Protein AF-A0A9P4ISR8-F1 (afdb_monomer_lite)

Sequence (86 aa):
MRGLGVQTSSSSGTYLSAAQTRFIPTSAIQDVLLHEAFKGFEVKFYLAIVVEGEEDLVVVFPKIFPKRQLLEQVWRGAKACLYEPK

Secondary structure (DSSP, 8-state):
-PPPEEEEEE--SSTTSPPEEEEEEGGGEEEEEEEEEEETTEEEEEEEEEETT-SS-EES-TTT---HHHHHHHHHHHHHHHHS--

Foldseek 3Di:
DPADWDWAWADDPDPPDDIDIDTAHLVQFPAKDWDWDDDPNDIAIWIWTDGHPDPDIHTRCVDPRDDPVVVVVVRVVVCCVNDPDD

Organism: NCBI:txid1168546

Structure (mmCIF, N/CA/C/O backbone):
data_AF-A0A9P4ISR8-F1
#
_entry.id   AF-A0A9P4ISR8-F1
#
loop_
_atom_site.group_PDB
_atom_site.id
_atom_site.type_symbol
_atom_site.label_atom_id
_atom_site.label_alt_id
_atom_site.label_comp_id
_atom_site.label_asym_id
_atom_site.label_entity_id
_atom_site.label_seq_id
_atom_site.pdbx_PDB_ins_code
_atom_site.Cartn_x
_atom_site.Cartn_y
_atom_site.Cartn_z
_atom_site.occupancy
_atom_site.B_iso_or_equiv
_atom_site.auth_seq_id
_atom_site.auth_comp_id
_atom_site.auth_asym_id
_atom_site.auth_atom_id
_atom_site.pdbx_PDB_model_num
ATOM 1 N N . MET A 1 1 ? -4.635 -1.941 24.526 1.00 42.16 1 MET A N 1
ATOM 2 C CA . MET A 1 1 ? -4.164 -2.608 23.292 1.00 42.16 1 MET A CA 1
ATOM 3 C C . MET A 1 1 ? -4.068 -1.544 22.212 1.00 42.16 1 MET A C 1
ATOM 5 O O . MET A 1 1 ? -5.049 -0.840 22.017 1.00 42.16 1 MET A O 1
ATOM 9 N N . ARG A 1 2 ? -2.900 -1.341 21.588 1.00 52.12 2 ARG A N 1
ATOM 10 C CA . ARG A 1 2 ? -2.820 -0.483 20.392 1.00 52.12 2 ARG A CA 1
ATOM 11 C C . ARG A 1 2 ? -3.698 -1.125 19.311 1.00 52.12 2 ARG A C 1
ATOM 13 O O . ARG A 1 2 ? -3.637 -2.341 19.150 1.00 52.12 2 ARG A O 1
ATOM 20 N N . GLY A 1 3 ? -4.565 -0.337 18.676 1.00 66.81 3 GLY A N 1
ATOM 21 C CA . GLY A 1 3 ? -5.505 -0.832 17.668 1.00 66.81 3 GLY A CA 1
ATOM 22 C C . GLY A 1 3 ? -4.780 -1.512 16.506 1.00 66.81 3 GLY A C 1
ATOM 23 O O . GLY A 1 3 ? -3.652 -1.145 16.185 1.00 66.81 3 GLY A O 1
ATOM 24 N N . LEU A 1 4 ? -5.414 -2.515 15.896 1.00 79.38 4 LEU A N 1
ATOM 25 C CA . LEU A 1 4 ? -4.919 -3.151 14.673 1.00 79.38 4 LEU A CA 1
ATOM 26 C C . LEU A 1 4 ? -4.807 -2.091 13.563 1.00 79.38 4 LEU A C 1
ATOM 28 O O . LEU A 1 4 ? -5.689 -1.238 13.425 1.00 79.38 4 LEU A O 1
ATOM 32 N N . GLY A 1 5 ? -3.754 -2.130 12.756 1.00 81.44 5 GLY A N 1
ATOM 33 C CA . GLY A 1 5 ? -3.553 -1.168 11.674 1.00 81.44 5 GLY A CA 1
ATOM 34 C C . GLY A 1 5 ? -2.336 -1.494 10.825 1.00 81.44 5 GLY A C 1
ATOM 35 O O . GLY A 1 5 ? -1.627 -2.468 11.082 1.00 81.44 5 GLY A O 1
ATOM 36 N N . VAL A 1 6 ? -2.095 -0.662 9.818 1.00 82.69 6 VAL A N 1
ATOM 37 C CA . VAL A 1 6 ? -0.944 -0.776 8.923 1.00 82.69 6 VAL A CA 1
ATOM 38 C C . VAL A 1 6 ? 0.111 0.237 9.334 1.00 82.69 6 VAL A C 1
ATOM 40 O O . VAL A 1 6 ? -0.175 1.422 9.486 1.00 82.69 6 VAL A O 1
ATOM 43 N N . GLN A 1 7 ? 1.352 -0.216 9.478 1.00 86.25 7 GLN A N 1
ATOM 44 C CA . GLN A 1 7 ? 2.493 0.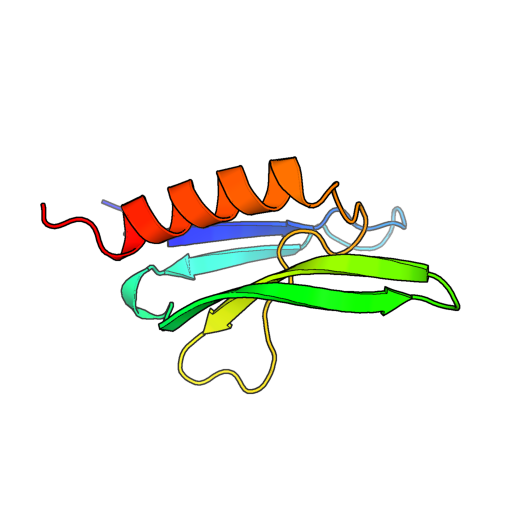672 9.648 1.00 86.25 7 GLN A CA 1
ATOM 45 C C . GLN A 1 7 ? 3.309 0.704 8.358 1.00 86.25 7 GLN A C 1
ATOM 47 O O . GLN A 1 7 ? 3.816 -0.326 7.916 1.00 86.25 7 GLN A O 1
ATOM 52 N N . THR A 1 8 ? 3.457 1.887 7.767 1.00 78.00 8 THR A N 1
ATOM 53 C CA . THR A 1 8 ? 4.367 2.116 6.646 1.00 78.00 8 THR A CA 1
ATOM 54 C C . THR A 1 8 ? 5.625 2.804 7.163 1.00 78.00 8 THR A C 1
ATOM 56 O O . THR A 1 8 ? 5.572 3.838 7.829 1.00 78.00 8 THR A O 1
ATOM 59 N N . SER A 1 9 ? 6.783 2.214 6.881 1.00 73.31 9 SER A N 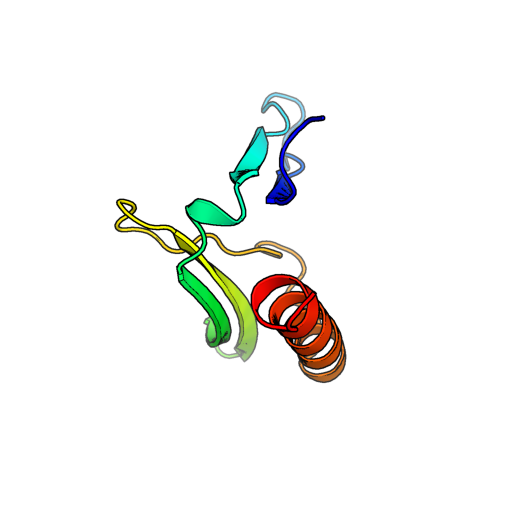1
ATOM 60 C CA . SER A 1 9 ? 8.085 2.806 7.184 1.00 73.31 9 SER A CA 1
ATOM 61 C C . SER A 1 9 ? 8.833 2.990 5.874 1.00 73.31 9 SER A C 1
ATOM 63 O O . SER A 1 9 ? 9.053 2.023 5.146 1.00 73.31 9 SER A O 1
ATOM 65 N N . SER A 1 10 ? 9.226 4.224 5.560 1.00 66.62 10 SER A N 1
ATOM 66 C CA . SER A 1 10 ? 10.098 4.493 4.417 1.00 66.62 10 SER A CA 1
ATOM 67 C C . SER A 1 10 ? 11.512 4.802 4.899 1.00 66.62 10 SER A C 1
ATOM 69 O O . SER A 1 10 ? 11.723 5.635 5.783 1.00 66.62 10 SER A O 1
ATOM 71 N N . SER A 1 11 ? 12.498 4.105 4.329 1.00 60.97 11 SER A N 1
ATOM 72 C CA . SER A 1 11 ? 13.901 4.462 4.504 1.00 60.97 11 SER A CA 1
ATOM 73 C C . SER A 1 11 ? 14.264 5.573 3.526 1.00 60.97 11 SER A C 1
ATOM 75 O O . SER A 1 11 ? 13.963 5.527 2.329 1.00 60.97 11 SER A O 1
ATOM 77 N N . SER A 1 12 ? 14.901 6.600 4.057 1.00 55.06 12 SER A N 1
ATOM 78 C CA . SER A 1 12 ? 15.390 7.754 3.320 1.00 55.06 12 SER A CA 1
ATOM 79 C C . SER A 1 12 ? 16.621 7.398 2.475 1.00 55.06 12 SER A C 1
ATOM 81 O O . SER A 1 12 ? 17.448 6.598 2.895 1.00 55.06 12 SER A O 1
ATOM 83 N N . GLY A 1 13 ? 16.719 7.942 1.254 1.00 52.41 13 GLY A N 1
ATOM 84 C CA . GLY A 1 13 ? 17.820 7.651 0.314 1.00 52.41 13 GLY A CA 1
ATOM 85 C C . GLY A 1 13 ? 19.102 8.454 0.563 1.00 52.41 13 GLY A C 1
ATOM 86 O O . GLY A 1 13 ? 20.117 8.187 -0.071 1.00 52.41 13 GLY A O 1
ATOM 87 N N . THR A 1 14 ? 19.055 9.415 1.486 1.00 47.41 14 THR A N 1
ATOM 88 C CA . THR A 1 14 ? 20.154 10.327 1.816 1.00 47.41 14 THR A CA 1
ATOM 89 C C . THR A 1 14 ? 20.378 10.298 3.325 1.00 47.41 14 THR A C 1
ATOM 91 O O . THR A 1 14 ? 19.411 10.319 4.083 1.00 47.41 14 THR A O 1
ATOM 94 N N . TYR A 1 15 ? 21.638 10.307 3.770 1.00 49.97 15 TYR A N 1
ATOM 95 C CA . TYR A 1 15 ? 22.028 10.262 5.192 1.00 49.97 15 TYR A CA 1
ATOM 96 C C . TYR A 1 15 ? 21.418 11.378 6.066 1.00 49.97 15 TYR A C 1
ATOM 98 O O . TYR A 1 15 ? 21.371 11.238 7.283 1.00 49.97 15 TYR A O 1
ATOM 106 N N . LEU A 1 16 ? 20.950 12.474 5.458 1.00 51.12 16 LEU A N 1
ATOM 107 C CA . LEU A 1 16 ? 20.3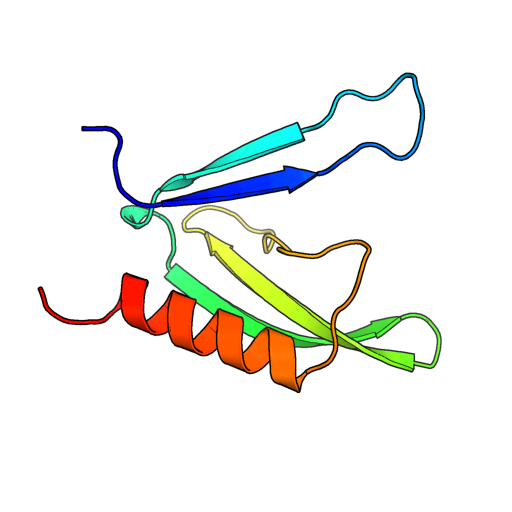98 13.645 6.146 1.00 51.12 16 LEU A CA 1
ATOM 108 C C . LEU A 1 16 ? 18.869 13.633 6.303 1.00 51.12 16 LEU A C 1
ATOM 110 O O . LEU A 1 16 ? 18.345 14.486 7.014 1.00 51.12 16 LEU A O 1
ATOM 114 N N . SER A 1 17 ? 18.134 12.718 5.656 1.00 52.22 17 SER A N 1
ATOM 115 C CA . SER A 1 17 ? 16.672 12.669 5.791 1.00 52.22 17 SER A CA 1
ATOM 116 C C . SER A 1 17 ? 16.238 11.535 6.722 1.00 52.22 17 SER A C 1
ATOM 118 O O . SER A 1 17 ? 16.677 10.392 6.596 1.00 52.22 17 SER A O 1
ATOM 120 N N . ALA A 1 18 ? 15.377 11.850 7.692 1.00 55.97 18 ALA A N 1
ATOM 121 C CA . ALA A 1 18 ? 14.889 10.879 8.666 1.00 55.97 18 ALA A CA 1
ATOM 122 C C . ALA A 1 18 ? 14.007 9.812 7.994 1.00 55.97 18 ALA A C 1
ATOM 124 O O . ALA A 1 18 ? 13.328 10.079 7.001 1.00 55.97 18 ALA A O 1
ATOM 125 N N . ALA A 1 19 ? 14.021 8.587 8.520 1.00 61.56 19 ALA A N 1
ATOM 126 C CA . ALA A 1 19 ? 13.057 7.568 8.122 1.00 61.56 19 ALA A CA 1
ATOM 127 C C . ALA A 1 19 ? 11.669 7.974 8.632 1.00 61.56 19 ALA A C 1
ATOM 129 O O . ALA A 1 19 ? 11.493 8.224 9.826 1.00 61.56 19 ALA A O 1
ATOM 130 N N . GLN A 1 20 ? 10.683 8.044 7.742 1.00 66.31 20 GLN A N 1
ATOM 131 C CA . GLN A 1 20 ? 9.321 8.386 8.133 1.00 66.31 20 GLN A CA 1
ATOM 132 C C . GLN A 1 20 ? 8.553 7.098 8.414 1.00 66.31 20 GLN A C 1
ATOM 134 O O . GLN A 1 20 ? 8.422 6.243 7.536 1.00 66.31 20 GLN A O 1
ATOM 139 N N . THR A 1 21 ? 8.068 6.961 9.648 1.00 74.25 21 THR A N 1
ATOM 140 C CA . THR A 1 21 ? 7.159 5.883 10.042 1.00 74.25 21 THR A CA 1
ATOM 141 C C . THR A 1 21 ? 5.778 6.469 10.270 1.00 74.25 21 THR A C 1
ATOM 143 O O . THR A 1 21 ? 5.615 7.387 11.071 1.00 74.25 21 THR A O 1
ATOM 146 N N . ARG A 1 22 ? 4.789 5.936 9.559 1.00 81.38 22 ARG A N 1
ATOM 147 C CA . ARG A 1 22 ? 3.387 6.326 9.650 1.00 81.38 22 ARG A CA 1
ATOM 148 C C . ARG A 1 22 ? 2.564 5.111 10.051 1.00 81.38 22 ARG A C 1
ATOM 150 O O . ARG A 1 22 ? 2.734 4.031 9.493 1.00 81.38 22 ARG A O 1
ATOM 157 N N . PHE A 1 23 ? 1.670 5.293 11.014 1.00 85.69 23 PHE A N 1
ATOM 158 C CA . PHE A 1 23 ? 0.699 4.280 11.409 1.00 85.69 23 PHE A CA 1
ATOM 159 C C . PHE A 1 23 ? -0.697 4.702 10.948 1.00 85.69 23 PHE A C 1
ATOM 161 O O . PHE A 1 23 ? -1.109 5.831 11.204 1.00 85.69 23 PHE A O 1
ATOM 168 N N . ILE A 1 24 ? -1.403 3.795 10.278 1.00 88.50 24 ILE A N 1
ATOM 169 C CA . ILE A 1 24 ? -2.756 3.981 9.758 1.00 88.50 24 ILE A CA 1
ATOM 170 C C . ILE A 1 24 ? -3.663 2.984 10.492 1.00 88.50 24 ILE A C 1
ATOM 172 O O . ILE A 1 24 ? -3.497 1.771 10.320 1.00 88.50 24 ILE A O 1
ATOM 176 N N . PRO A 1 25 ? -4.592 3.450 11.344 1.00 88.12 25 PRO A N 1
ATOM 177 C CA . PRO A 1 25 ? -5.495 2.559 12.059 1.00 88.12 25 PRO A CA 1
ATOM 178 C C . PRO A 1 25 ? -6.460 1.879 11.084 1.00 88.12 25 PRO A C 1
ATOM 180 O O . PRO A 1 25 ? -6.917 2.501 10.131 1.00 88.12 25 PRO A O 1
ATOM 183 N N . THR A 1 26 ? -6.827 0.623 11.356 1.00 87.81 26 THR A N 1
ATOM 184 C CA . THR A 1 26 ? -7.752 -0.146 10.496 1.00 87.81 26 THR A CA 1
ATOM 185 C C . THR A 1 26 ? -9.092 0.562 10.297 1.00 87.81 26 THR A C 1
ATOM 187 O O . THR A 1 26 ? -9.648 0.513 9.211 1.00 87.81 26 THR A O 1
ATOM 190 N N . SER A 1 27 ? -9.578 1.280 11.315 1.00 88.31 27 SER A N 1
ATOM 191 C CA . SER A 1 27 ? -10.828 2.044 11.239 1.00 88.31 27 SER A CA 1
ATOM 192 C C . SER A 1 27 ? -10.806 3.178 10.213 1.00 88.31 27 SER A C 1
ATOM 194 O O . SER A 1 27 ? -11.870 3.615 9.808 1.00 88.31 27 SER A O 1
ATOM 196 N N . ALA A 1 28 ? -9.624 3.669 9.831 1.00 90.62 28 ALA A N 1
ATOM 197 C CA . ALA A 1 28 ? -9.468 4.711 8.817 1.00 90.62 28 ALA A CA 1
ATOM 198 C C . ALA A 1 28 ? -9.163 4.136 7.424 1.00 90.62 28 ALA A C 1
ATOM 200 O O . ALA A 1 28 ? -9.086 4.889 6.457 1.00 90.62 28 ALA A O 1
ATOM 201 N N . ILE A 1 29 ? -8.943 2.82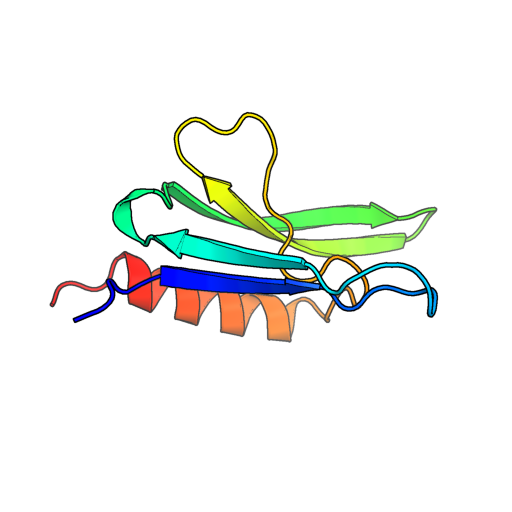2 7.303 1.00 92.25 29 ILE A N 1
ATOM 202 C CA . ILE A 1 29 ? -8.670 2.177 6.017 1.00 92.25 29 ILE A CA 1
ATOM 203 C C . ILE A 1 29 ? -10.005 1.885 5.342 1.00 92.25 29 ILE A C 1
ATOM 205 O O . ILE A 1 29 ? -10.773 1.053 5.819 1.00 92.25 29 ILE A O 1
ATOM 209 N N . GLN A 1 30 ? -10.257 2.537 4.210 1.00 92.94 30 GLN A N 1
ATOM 210 C CA . GLN A 1 30 ? -11.444 2.253 3.405 1.00 92.94 30 GLN A CA 1
ATOM 211 C C . GLN A 1 30 ? -11.232 1.019 2.531 1.00 92.94 30 GLN A C 1
ATOM 213 O O . GLN A 1 30 ? -12.078 0.124 2.499 1.00 92.94 30 GLN A O 1
ATOM 218 N N . ASP A 1 31 ? -10.092 0.963 1.836 1.00 92.75 31 ASP A N 1
ATOM 219 C CA . ASP A 1 31 ? -9.714 -0.185 1.018 1.00 92.75 31 ASP A CA 1
ATOM 220 C C . ASP A 1 31 ? -8.200 -0.249 0.758 1.00 92.75 31 ASP A C 1
ATOM 222 O O . ASP A 1 31 ? -7.459 0.721 0.934 1.00 92.75 31 ASP A O 1
ATOM 226 N N . VAL A 1 32 ? -7.745 -1.412 0.297 1.00 94.38 32 VAL A N 1
ATOM 227 C CA . VAL A 1 32 ? -6.398 -1.656 -0.216 1.00 94.38 32 VAL A CA 1
ATOM 228 C C . VAL A 1 32 ? -6.508 -2.064 -1.681 1.00 94.38 32 VAL A C 1
ATOM 230 O O . VAL A 1 32 ? -7.158 -3.054 -2.019 1.00 94.38 32 VAL A O 1
ATOM 233 N N . LEU A 1 33 ? -5.838 -1.318 -2.553 1.00 95.31 33 LEU A N 1
ATOM 234 C CA . LEU A 1 33 ? -5.910 -1.445 -4.003 1.00 95.31 33 LEU A CA 1
ATOM 235 C C . LEU A 1 33 ? -4.618 -2.034 -4.564 1.00 95.31 33 LEU A C 1
ATOM 237 O O . LEU A 1 33 ? -3.524 -1.575 -4.235 1.00 95.31 33 LEU A O 1
ATOM 241 N N . LEU A 1 34 ? -4.752 -3.010 -5.460 1.00 96.19 34 LEU A N 1
ATOM 242 C CA . LEU A 1 34 ? -3.679 -3.473 -6.335 1.00 96.19 34 LEU A CA 1
ATOM 243 C C . LEU A 1 34 ? -3.887 -2.847 -7.716 1.00 96.19 34 LEU A C 1
ATOM 245 O O . LEU A 1 34 ? -4.845 -3.199 -8.400 1.00 96.19 34 LEU A O 1
ATOM 249 N N . HIS A 1 35 ? -3.003 -1.942 -8.128 1.00 95.06 35 HIS A N 1
ATOM 250 C CA . HIS A 1 35 ? -3.165 -1.188 -9.373 1.00 95.06 35 HIS A CA 1
ATOM 251 C C . HIS A 1 35 ? -1.887 -1.214 -10.220 1.00 95.06 35 HIS A C 1
ATOM 253 O O . HIS A 1 35 ? -0.787 -1.453 -9.718 1.00 95.06 35 HIS A O 1
ATOM 259 N N . GLU A 1 36 ? -2.034 -0.992 -11.523 1.00 93.88 36 GLU A N 1
ATOM 260 C CA . GLU A 1 36 ? -0.933 -0.792 -12.467 1.00 93.88 36 GLU A CA 1
ATOM 261 C C . GLU A 1 36 ? -0.656 0.696 -12.724 1.00 93.88 36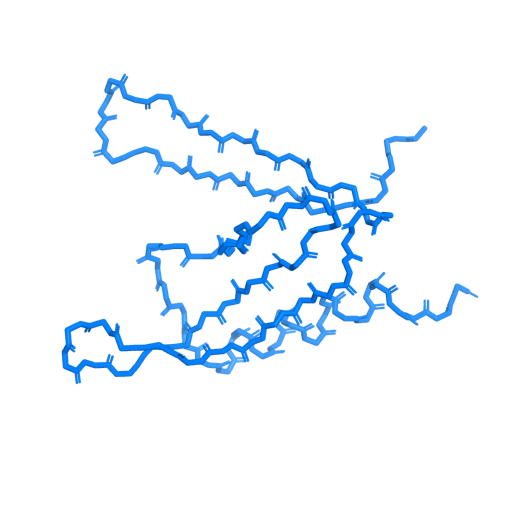 GLU A C 1
ATOM 263 O O . GLU A 1 36 ? -1.569 1.516 -12.738 1.00 93.88 36 GLU A O 1
ATOM 268 N N . ALA A 1 37 ? 0.605 1.062 -12.916 1.00 90.56 37 ALA A N 1
ATOM 269 C CA . ALA A 1 37 ? 1.022 2.408 -13.289 1.00 90.56 37 ALA A CA 1
ATOM 270 C C . ALA A 1 37 ? 2.201 2.357 -14.259 1.00 90.56 37 ALA A C 1
ATOM 272 O O . ALA A 1 37 ? 3.010 1.425 -14.240 1.00 90.56 37 ALA A O 1
ATOM 273 N N . PHE A 1 38 ? 2.330 3.401 -15.073 1.00 92.56 38 PHE A N 1
ATOM 274 C CA . PHE A 1 38 ? 3.494 3.598 -15.926 1.00 92.56 38 PHE A CA 1
ATOM 275 C C . PHE A 1 38 ? 4.628 4.243 -15.133 1.00 92.56 38 PHE A C 1
ATOM 277 O O . PHE A 1 38 ? 4.463 5.299 -14.523 1.00 92.56 38 PHE A O 1
ATOM 284 N N . LYS A 1 39 ? 5.807 3.622 -15.168 1.00 86.31 39 LYS A N 1
ATOM 285 C CA . LYS A 1 39 ? 7.054 4.214 -14.682 1.00 86.31 39 LYS A CA 1
ATOM 286 C C . LYS A 1 39 ? 8.034 4.285 -15.847 1.00 86.31 39 LYS A C 1
ATOM 288 O O . LYS A 1 39 ? 8.649 3.285 -16.213 1.00 86.31 39 LYS A O 1
ATOM 293 N N . GLY A 1 40 ? 8.155 5.468 -16.450 1.00 89.19 40 GLY A N 1
ATOM 294 C CA . GLY A 1 40 ? 8.813 5.609 -17.749 1.00 89.19 40 GLY A CA 1
ATOM 295 C C . GLY A 1 40 ? 8.009 4.869 -18.820 1.00 89.19 40 GLY A C 1
ATOM 296 O O . GLY A 1 40 ? 6.836 5.167 -19.010 1.00 89.19 40 GLY A O 1
ATOM 297 N N . PHE A 1 41 ? 8.622 3.876 -19.466 1.00 92.31 41 PHE A N 1
ATOM 298 C CA . PHE A 1 41 ? 7.978 3.032 -20.485 1.00 92.31 41 PHE A CA 1
ATOM 299 C C . PHE A 1 41 ? 7.566 1.644 -19.968 1.00 92.31 41 PHE A C 1
ATOM 301 O O . PHE A 1 41 ? 7.081 0.818 -20.735 1.00 92.31 41 PHE A O 1
ATOM 308 N N . GLU A 1 42 ? 7.765 1.364 -18.678 1.00 91.69 42 GLU A N 1
ATOM 309 C CA . GLU A 1 42 ? 7.418 0.075 -18.080 1.00 91.69 42 GLU A CA 1
ATOM 310 C C . GLU A 1 42 ? 6.093 0.153 -17.318 1.00 91.69 42 GLU A C 1
ATOM 312 O O . GLU A 1 42 ? 5.848 1.106 -16.573 1.00 91.69 42 GLU A O 1
ATOM 317 N N . VAL A 1 43 ? 5.273 -0.895 -17.430 1.00 93.44 43 VAL A N 1
ATOM 318 C CA . VAL A 1 43 ? 4.107 -1.097 -16.560 1.00 93.44 43 VAL A CA 1
ATOM 319 C C . VAL A 1 43 ? 4.573 -1.741 -15.256 1.00 93.44 43 VAL A C 1
ATOM 321 O O . VAL A 1 43 ? 5.201 -2.804 -15.254 1.00 93.44 43 VAL A O 1
ATOM 324 N N . LYS A 1 44 ? 4.279 -1.093 -14.129 1.00 93.62 44 LYS A N 1
ATOM 325 C CA . LYS A 1 44 ? 4.567 -1.587 -12.779 1.00 93.62 44 LYS A CA 1
ATOM 326 C C . LYS A 1 44 ? 3.272 -1.767 -12.006 1.00 93.62 44 LYS A C 1
ATOM 328 O O . LYS A 1 44 ? 2.369 -0.948 -12.104 1.00 93.62 44 LYS A O 1
ATOM 333 N N . PHE A 1 45 ? 3.217 -2.809 -11.188 1.00 95.12 45 PHE A N 1
ATOM 334 C CA . PHE A 1 45 ? 2.142 -2.992 -10.220 1.00 95.12 45 PHE A CA 1
ATOM 335 C C . PHE A 1 45 ? 2.541 -2.362 -8.886 1.00 95.12 45 PHE A C 1
ATOM 337 O O . PHE A 1 45 ? 3.708 -2.413 -8.488 1.00 95.12 45 PHE A O 1
ATOM 344 N N . TYR A 1 46 ? 1.574 -1.777 -8.192 1.00 94.56 46 TYR A N 1
ATOM 345 C CA . TYR A 1 46 ? 1.753 -1.211 -6.865 1.00 94.56 46 TYR A CA 1
ATOM 346 C C . TYR A 1 46 ? 0.538 -1.500 -5.989 1.00 94.56 46 TYR A C 1
ATOM 348 O O . TYR A 1 46 ? -0.572 -1.724 -6.469 1.00 94.56 46 TYR A O 1
ATOM 356 N N . LEU A 1 47 ? 0.786 -1.511 -4.683 1.00 95.00 47 LEU A N 1
ATOM 357 C CA . LEU A 1 47 ? -0.244 -1.623 -3.663 1.00 95.00 47 LEU A CA 1
ATOM 358 C C . LEU A 1 47 ? -0.435 -0.246 -3.028 1.00 95.00 47 LEU A C 1
ATOM 360 O O . LEU A 1 47 ? 0.552 0.386 -2.633 1.00 95.00 47 LEU A O 1
ATOM 364 N N . ALA A 1 48 ? -1.679 0.202 -2.934 1.00 94.50 48 ALA A N 1
ATOM 365 C CA . ALA A 1 48 ? -2.051 1.476 -2.341 1.00 94.50 48 ALA A CA 1
ATOM 366 C C . ALA A 1 48 ? -3.154 1.295 -1.299 1.00 94.50 48 ALA A C 1
ATOM 368 O O . ALA A 1 48 ? -3.973 0.388 -1.409 1.00 94.50 48 ALA A O 1
ATOM 369 N N . ILE A 1 49 ? -3.167 2.156 -0.289 1.00 94.19 49 ILE A N 1
ATOM 370 C CA . ILE A 1 49 ? -4.181 2.179 0.764 1.00 94.19 49 ILE A CA 1
ATOM 371 C C . ILE A 1 49 ? -4.988 3.462 0.600 1.00 94.19 49 ILE A C 1
ATOM 373 O O . ILE A 1 49 ? -4.409 4.547 0.516 1.00 94.19 49 ILE A O 1
ATOM 377 N N . VAL A 1 50 ? -6.310 3.315 0.555 1.00 94.12 50 VAL A N 1
ATOM 378 C CA . VAL A 1 50 ? -7.264 4.423 0.594 1.00 94.12 50 VAL A CA 1
ATOM 379 C C . VAL A 1 50 ? -7.562 4.715 2.059 1.00 94.12 50 VAL A C 1
ATOM 381 O O . VAL A 1 50 ? -8.038 3.833 2.782 1.00 94.12 50 VAL A O 1
ATOM 384 N N . VAL A 1 51 ? -7.256 5.932 2.501 1.00 93.50 51 VAL A N 1
ATOM 385 C CA . VAL A 1 51 ? -7.470 6.363 3.885 1.00 93.50 51 VAL A CA 1
ATOM 386 C C . VAL A 1 51 ? -8.596 7.386 3.919 1.00 93.50 51 VAL A C 1
ATOM 388 O O . VAL A 1 51 ? -8.628 8.313 3.114 1.00 93.50 51 VAL A O 1
ATOM 391 N N . GLU A 1 52 ? -9.536 7.211 4.841 1.00 92.62 52 GLU A N 1
ATOM 392 C CA . GLU A 1 52 ? -10.644 8.142 5.016 1.00 92.62 52 GLU A CA 1
ATOM 393 C C . GLU A 1 52 ? -10.143 9.540 5.398 1.00 92.62 52 GLU A C 1
ATOM 395 O O . GLU A 1 52 ? -9.361 9.702 6.334 1.00 92.62 52 GLU A O 1
ATOM 400 N N . GLY A 1 53 ? -10.620 10.554 4.672 1.00 91.94 53 GLY A N 1
ATOM 401 C CA . GLY A 1 53 ? -10.257 11.953 4.905 1.00 91.94 53 GLY A CA 1
ATOM 402 C C . GLY A 1 53 ? -8.912 12.379 4.308 1.00 91.94 53 GLY A C 1
ATOM 403 O O . GLY A 1 53 ? -8.515 13.523 4.512 1.00 91.94 53 GLY A O 1
ATOM 404 N N . GLU A 1 54 ? -8.225 11.505 3.564 1.00 90.12 54 GLU A N 1
ATOM 405 C CA . GLU A 1 54 ? -7.014 11.847 2.809 1.00 90.12 54 GLU A CA 1
ATOM 406 C C . GLU A 1 54 ? -7.308 11.893 1.305 1.00 90.12 54 GLU A C 1
ATOM 408 O O . GLU A 1 54 ? -7.938 10.987 0.762 1.00 90.12 54 GLU A O 1
ATOM 413 N N . GLU A 1 55 ? -6.845 12.947 0.625 1.00 89.94 55 GLU A N 1
ATOM 414 C CA . GLU A 1 55 ? -6.968 13.062 -0.838 1.00 89.94 55 GLU A CA 1
ATOM 415 C C . GLU A 1 55 ? -5.980 12.136 -1.565 1.00 89.94 55 GLU A C 1
ATOM 417 O O . GLU A 1 55 ? -6.301 11.564 -2.608 1.00 89.94 55 GLU A O 1
ATOM 422 N N . ASP A 1 56 ? -4.787 11.957 -0.992 1.00 89.00 56 ASP A N 1
ATOM 423 C CA . ASP A 1 56 ? -3.713 11.165 -1.581 1.00 89.00 56 ASP A CA 1
ATOM 424 C C . ASP A 1 56 ? -3.748 9.697 -1.139 1.00 89.00 56 ASP A C 1
ATOM 426 O O . ASP A 1 56 ? -3.931 9.358 0.032 1.00 89.00 56 ASP A O 1
ATOM 430 N N . LEU A 1 57 ? -3.460 8.802 -2.086 1.00 90.94 57 LEU A N 1
ATOM 431 C CA . LEU A 1 57 ? -3.288 7.379 -1.809 1.00 90.94 57 LEU A CA 1
ATOM 432 C C . LEU A 1 57 ? -1.936 7.090 -1.149 1.00 90.94 57 LEU A C 1
ATOM 434 O O . LEU A 1 57 ? -0.882 7.543 -1.603 1.00 90.94 57 LEU A O 1
ATOM 438 N N . VAL A 1 58 ? -1.932 6.208 -0.148 1.00 91.44 58 VAL A N 1
ATOM 439 C CA . VAL A 1 58 ? -0.685 5.761 0.485 1.00 91.44 58 VAL A CA 1
ATOM 440 C C . VAL A 1 58 ? -0.118 4.556 -0.259 1.00 91.44 58 VAL A C 1
ATOM 442 O O . VAL A 1 58 ? -0.622 3.442 -0.134 1.00 91.44 58 VAL A O 1
ATOM 445 N N . VAL A 1 59 ? 0.972 4.752 -1.005 1.00 90.81 59 VAL A N 1
ATOM 446 C CA . VAL A 1 59 ? 1.683 3.663 -1.698 1.00 90.81 59 VAL A CA 1
ATOM 447 C C . VAL A 1 59 ? 2.547 2.868 -0.714 1.00 90.81 59 VAL A C 1
ATOM 449 O O . VAL A 1 59 ? 3.451 3.413 -0.083 1.00 90.81 59 VAL A O 1
ATOM 452 N N . VAL A 1 60 ? 2.315 1.556 -0.621 1.00 91.12 60 VAL A N 1
ATOM 453 C CA . VAL A 1 60 ? 2.957 0.680 0.381 1.00 91.12 60 VAL A CA 1
ATOM 454 C C . VAL A 1 60 ? 4.431 0.402 0.060 1.00 91.12 60 VAL A C 1
ATOM 456 O O . VAL A 1 60 ? 5.274 0.376 0.954 1.00 91.12 60 VAL A O 1
ATOM 459 N N . PHE A 1 61 ? 4.766 0.229 -1.223 1.00 89.19 61 PHE A N 1
ATOM 460 C CA . PHE A 1 61 ? 6.119 -0.110 -1.684 1.00 89.19 61 PHE A CA 1
ATOM 461 C C . PHE A 1 61 ? 6.640 0.896 -2.726 1.00 89.19 61 PHE A C 1
ATOM 463 O O . PHE A 1 61 ? 6.832 0.534 -3.889 1.00 89.19 61 PHE A O 1
ATOM 470 N N . PRO A 1 62 ? 6.914 2.156 -2.342 1.00 84.94 62 PRO A N 1
ATOM 471 C CA . PRO A 1 62 ? 7.153 3.244 -3.297 1.00 84.94 62 PRO A CA 1
ATOM 472 C C . PRO A 1 62 ? 8.457 3.120 -4.102 1.00 84.94 62 PRO A C 1
ATOM 474 O O . PRO A 1 62 ? 8.630 3.807 -5.105 1.00 84.94 62 PRO A O 1
ATOM 477 N N . LYS A 1 63 ? 9.404 2.275 -3.670 1.00 85.31 63 LYS A N 1
ATOM 478 C CA . LYS A 1 63 ? 10.738 2.159 -4.293 1.00 85.31 63 LYS A CA 1
ATOM 479 C C . LYS A 1 63 ? 10.975 0.831 -5.000 1.00 85.31 63 LYS A C 1
ATOM 481 O O . LYS A 1 63 ? 11.611 0.809 -6.049 1.00 85.31 63 LYS A O 1
ATOM 486 N N . ILE A 1 64 ? 10.482 -0.261 -4.420 1.00 86.06 64 ILE A N 1
ATOM 487 C CA . ILE A 1 64 ? 10.881 -1.620 -4.807 1.00 86.06 64 ILE A CA 1
ATOM 488 C C . ILE A 1 64 ? 9.957 -2.275 -5.841 1.00 86.06 64 ILE A C 1
ATOM 490 O O . ILE A 1 64 ? 10.363 -3.277 -6.413 1.00 86.06 64 ILE A O 1
ATOM 494 N N . PHE A 1 65 ? 8.757 -1.724 -6.083 1.00 87.69 65 PHE A N 1
ATOM 495 C CA . PHE A 1 65 ? 7.768 -2.195 -7.076 1.00 87.69 65 PHE A CA 1
ATOM 496 C C . PHE A 1 65 ? 7.773 -3.725 -7.292 1.00 87.69 65 PHE A C 1
ATOM 498 O O . PHE A 1 65 ? 8.200 -4.197 -8.352 1.00 87.69 65 PHE A O 1
ATOM 505 N N . PRO A 1 66 ? 7.358 -4.516 -6.281 1.00 92.56 66 PRO A N 1
ATOM 506 C CA . PRO A 1 66 ? 7.451 -5.970 -6.333 1.00 92.56 66 PRO A CA 1
ATOM 507 C C . PRO A 1 66 ? 6.638 -6.577 -7.486 1.00 92.56 66 PRO A C 1
ATOM 509 O O . PRO A 1 66 ? 5.707 -5.969 -8.012 1.00 92.56 66 PRO A O 1
ATOM 512 N N . LYS A 1 67 ? 6.961 -7.821 -7.865 1.00 94.06 67 LYS A N 1
ATOM 513 C CA . LYS A 1 67 ? 6.207 -8.549 -8.899 1.00 94.06 67 LYS A CA 1
ATOM 514 C C . LYS A 1 67 ? 4.738 -8.714 -8.492 1.00 94.06 67 LYS A C 1
ATOM 516 O O . LYS A 1 67 ? 4.440 -8.960 -7.323 1.00 94.06 67 LYS A O 1
ATOM 521 N N . ARG A 1 68 ? 3.840 -8.694 -9.484 1.00 94.50 68 ARG A N 1
ATOM 522 C CA . ARG A 1 68 ? 2.384 -8.824 -9.299 1.00 94.50 68 ARG A CA 1
ATOM 523 C C . ARG A 1 68 ? 1.989 -9.995 -8.397 1.00 94.50 68 ARG A C 1
ATOM 525 O O . ARG A 1 68 ? 1.189 -9.799 -7.498 1.00 94.50 68 ARG A O 1
ATOM 532 N N . GLN A 1 69 ? 2.564 -11.180 -8.609 1.00 96.25 69 GLN A N 1
ATOM 533 C CA . GLN A 1 69 ? 2.229 -12.380 -7.826 1.00 96.25 69 GLN A CA 1
ATOM 534 C C . GLN A 1 69 ? 2.424 -12.170 -6.318 1.00 96.25 69 GLN A C 1
ATOM 536 O O . GLN A 1 69 ? 1.565 -12.554 -5.531 1.00 96.25 69 GLN A O 1
ATOM 541 N N . LEU A 1 70 ? 3.520 -11.515 -5.921 1.00 95.62 70 LEU A N 1
ATOM 542 C CA . LEU A 1 70 ? 3.785 -11.218 -4.515 1.00 95.62 70 LEU A CA 1
ATOM 543 C C . LEU A 1 70 ? 2.818 -10.153 -3.986 1.00 95.62 70 LEU A C 1
ATOM 545 O O . LEU A 1 70 ? 2.273 -10.301 -2.896 1.00 95.62 70 LEU A O 1
ATOM 549 N N . LEU A 1 71 ? 2.571 -9.097 -4.767 1.00 95.94 71 LEU A N 1
ATOM 550 C CA . LEU A 1 71 ? 1.617 -8.055 -4.383 1.00 95.94 71 LEU A CA 1
ATOM 551 C C . LEU A 1 71 ? 0.198 -8.603 -4.216 1.00 95.94 71 LEU A C 1
ATOM 553 O O . LEU A 1 71 ? -0.505 -8.183 -3.306 1.00 95.94 71 LEU A O 1
ATOM 557 N N . GLU A 1 72 ? -0.208 -9.561 -5.045 1.00 96.69 72 GLU A N 1
ATOM 558 C CA . GLU A 1 72 ? -1.516 -10.202 -4.957 1.00 96.69 72 GLU A CA 1
ATOM 559 C C . GLU A 1 72 ? -1.656 -11.050 -3.685 1.00 96.69 72 GLU A C 1
ATOM 561 O O . GLU A 1 72 ? -2.696 -11.002 -3.033 1.00 96.69 72 GLU A O 1
ATOM 566 N N . GLN A 1 73 ? -0.607 -11.773 -3.283 1.00 96.44 73 GLN A N 1
ATOM 567 C CA . GLN A 1 73 ? -0.592 -12.500 -2.008 1.00 96.44 73 GLN A CA 1
ATOM 568 C C . GLN A 1 73 ? -0.730 -11.548 -0.814 1.00 96.44 73 GLN A C 1
ATOM 570 O O . GLN A 1 73 ? -1.558 -11.779 0.067 1.00 96.44 73 GLN A O 1
ATOM 575 N N . VAL A 1 74 ? 0.038 -10.452 -0.812 1.00 94.56 74 VAL A N 1
ATOM 576 C CA . VAL A 1 74 ? -0.031 -9.427 0.242 1.00 94.56 74 VAL A CA 1
ATOM 577 C C . VAL A 1 74 ? -1.404 -8.761 0.263 1.00 94.56 74 VAL A C 1
ATOM 579 O O . VAL A 1 74 ? -1.977 -8.579 1.332 1.00 94.56 74 VAL A O 1
ATOM 582 N N . TRP A 1 75 ? -1.960 -8.438 -0.905 1.00 95.56 75 TRP A N 1
ATOM 583 C CA . TRP A 1 75 ? -3.288 -7.847 -1.035 1.00 95.56 75 TRP A CA 1
ATOM 584 C C . TRP A 1 75 ? -4.379 -8.766 -0.480 1.00 95.56 75 TRP A C 1
ATOM 586 O O . TRP A 1 75 ? -5.182 -8.322 0.335 1.00 95.56 75 T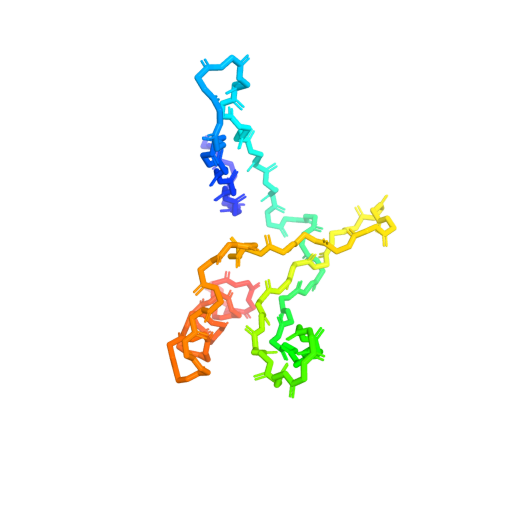RP A O 1
ATOM 596 N N . ARG A 1 76 ? -4.377 -10.055 -0.845 1.00 95.00 76 ARG A N 1
ATOM 597 C CA . ARG A 1 76 ? -5.334 -11.041 -0.313 1.00 95.00 76 ARG A CA 1
ATOM 598 C C . ARG A 1 76 ? -5.235 -11.156 1.205 1.00 95.00 76 ARG A C 1
ATOM 600 O O . ARG A 1 76 ? -6.263 -11.121 1.870 1.00 95.00 76 ARG A O 1
ATOM 607 N N . GLY A 1 77 ? -4.016 -11.224 1.746 1.00 92.88 77 GLY A N 1
ATOM 608 C CA . GLY A 1 77 ? -3.792 -11.246 3.193 1.00 92.88 77 GLY A CA 1
ATOM 609 C C . GLY A 1 77 ? -4.271 -9.968 3.889 1.00 92.88 77 GLY A C 1
ATOM 610 O O . GLY A 1 77 ? -4.920 -10.036 4.926 1.00 92.88 77 GLY A O 1
ATOM 611 N N . ALA A 1 78 ? -4.023 -8.798 3.295 1.00 91.38 78 ALA A N 1
ATOM 612 C CA . ALA A 1 78 ? -4.505 -7.526 3.826 1.00 91.38 78 ALA A CA 1
ATOM 613 C C . ALA A 1 78 ? -6.040 -7.441 3.807 1.00 91.38 78 ALA A C 1
ATOM 615 O O . ALA A 1 78 ? -6.636 -7.053 4.808 1.00 91.38 78 ALA A O 1
ATOM 616 N N . LYS A 1 79 ? -6.692 -7.845 2.707 1.00 91.69 79 LYS A N 1
ATOM 617 C CA . LYS A 1 79 ? -8.161 -7.896 2.609 1.00 91.69 79 LYS A CA 1
ATOM 618 C C . LYS A 1 79 ? -8.750 -8.882 3.624 1.00 91.69 79 LYS A C 1
ATOM 620 O O . LYS A 1 79 ? -9.739 -8.540 4.259 1.00 91.69 79 LYS A O 1
ATOM 625 N N . ALA A 1 80 ? -8.137 -10.050 3.816 1.00 90.44 80 ALA A N 1
ATOM 626 C CA . ALA A 1 80 ? -8.557 -11.004 4.841 1.00 90.44 80 ALA A CA 1
ATOM 627 C C . ALA A 1 80 ? -8.556 -10.349 6.234 1.00 90.44 80 ALA A C 1
ATOM 629 O O . ALA A 1 80 ? -9.591 -10.289 6.885 1.00 90.44 80 ALA A O 1
ATOM 630 N N . CYS A 1 81 ? -7.456 -9.701 6.628 1.00 85.56 81 CYS A N 1
ATOM 631 C CA . CYS A 1 81 ? -7.371 -8.993 7.911 1.00 85.56 81 CYS A CA 1
ATOM 632 C C . CYS A 1 81 ? -8.381 -7.841 8.080 1.00 85.56 81 CYS A C 1
ATOM 634 O O . CYS A 1 81 ? -8.720 -7.496 9.211 1.00 85.56 81 CYS A O 1
ATOM 636 N N . LEU A 1 82 ? -8.807 -7.203 6.984 1.00 86.12 82 LEU A N 1
ATOM 637 C CA . LEU A 1 82 ? -9.727 -6.060 7.008 1.00 86.12 82 LEU A CA 1
ATOM 638 C C . LEU A 1 82 ? -11.204 -6.471 7.033 1.00 86.12 82 LEU A C 1
ATOM 640 O O . LEU A 1 82 ? -12.007 -5.771 7.647 1.00 86.12 82 LEU A O 1
ATOM 644 N N . TYR A 1 83 ? -11.564 -7.568 6.360 1.00 84.56 83 TYR A N 1
ATOM 645 C CA . TYR A 1 83 ? -12.965 -7.925 6.105 1.00 84.56 83 TYR A CA 1
ATOM 646 C C . TYR A 1 83 ? -13.369 -9.324 6.585 1.00 84.56 83 TYR A C 1
ATOM 648 O O . TYR A 1 83 ? -14.556 -9.642 6.512 1.00 84.56 83 TYR A O 1
ATOM 656 N N . GLU A 1 84 ? -12.449 -10.174 7.055 1.00 77.12 84 GLU A N 1
ATOM 657 C CA . GLU A 1 84 ? -12.858 -11.452 7.644 1.00 77.12 84 GLU A CA 1
ATOM 658 C C . GLU A 1 84 ? -13.694 -11.208 8.911 1.00 77.12 84 GLU A C 1
ATOM 660 O O . GLU A 1 84 ? -13.294 -10.427 9.784 1.00 77.12 84 GLU A O 1
ATOM 665 N N . PRO A 1 85 ? -14.871 -11.851 9.027 1.00 59.44 85 PRO A N 1
ATOM 666 C CA . PRO A 1 85 ? -15.647 -11.804 10.255 1.00 59.44 85 PRO A CA 1
ATOM 667 C C . PRO A 1 85 ? -14.841 -12.459 11.385 1.00 59.44 85 PRO A C 1
ATOM 669 O O . PRO A 1 85 ? -14.259 -13.526 11.196 1.00 59.44 85 PRO A O 1
ATOM 672 N N . LYS A 1 86 ? -14.793 -11.791 12.542 1.00 55.47 86 LYS A N 1
ATOM 673 C CA . LYS A 1 86 ? -14.183 -12.324 13.769 1.00 55.47 86 LYS A CA 1
ATOM 674 C C . LYS A 1 86 ? -14.900 -13.562 14.288 1.00 55.47 86 LYS A C 1
ATOM 676 O O . LYS A 1 86 ? -16.149 -13.571 14.227 1.00 55.47 86 LYS A O 1
#

pLDDT: mean 83.75, std 14.45, range [42.16, 96.69]

InterPro domains:
  IPR019328 Phosphatidylinositol N-acetylglucosaminyltransferase subunit H, conserved domain [PF10181] (1-62)
  IPR044215 Phosphatidylinositol N-acetylglucosaminyltransferase subunit H [PTHR15231] (1-83)

Radius of gyration: 14.13 Å; chains: 1; bounding box: 38×26×44 Å